Protein AF-A0A143XDK9-F1 (afdb_monomer)

Sequence (119 aa):
MEIVSIVLNFVLASGLVGTLLFFRSKKRKEMAEADLAELENTEKVVAIQSEQITRLDGRVEKLEEKVDKLEIIIEHKDVELERNRLVIRQAYKCTTPPEQCPVLVKRAELDRSRKQNKQ

Radius of gyration: 44.23 Å; Cα contacts (8 Å, |Δi|>4): 15; chains: 1; bounding box: 83×31×118 Å

pLDDT: mean 91.07, std 7.64, range [52.19, 97.94]

Secondary structure (DSSP, 8-state):
-HHHHHHHHHHHHHHHHHHHHHHHHHHHHHHHHHHHHHHHHHHHHHHHHHHHHHHHHHHHHHHHHHHHHHHHHHHHHHHHHHHHHHHHHHHTT--S-GGG-HHHHHHHHHHHHHHHTT-

Solvent-accessible surface area (backbone atoms only — not comparable to full-atom values): 6540 Å² total; per-residue (Å²): 117,66,68,61,53,54,53,51,51,49,54,53,50,52,52,52,53,52,50,54,53,50,52,52,53,50,52,53,49,53,48,52,52,49,52,49,53,50,48,54,51,50,51,52,52,50,51,54,50,50,53,51,48,57,55,47,52,61,49,48,54,58,46,51,58,52,48,55,54,47,51,57,51,48,57,53,49,52,54,53,49,54,54,50,52,52,51,52,63,54,46,74,67,44,90,53,61,73,91,69,21,66,62,53,50,50,49,53,52,51,52,53,52,54,57,61,76,72,110

Foldseek 3Di:
DVVVVVVVVVVVVVVVVVVVVVVVVVVVVVVVVVVVVVVVVVVVVVVVVVVVVVVVVVVVVVVVVVVVVVVVVVVVVVVVVVVVVVLVVQQVVDPDPLVPRPSNVVVVVVVVVVVVVVD

Structure (mmCIF, N/CA/C/O backbone):
data_AF-A0A143XDK9-F1
#
_entry.id   AF-A0A143XDK9-F1
#
loop_
_atom_site.group_PDB
_atom_site.id
_atom_site.type_symbol
_atom_site.label_atom_id
_atom_site.label_alt_id
_atom_site.label_comp_id
_atom_site.label_asym_id
_atom_site.label_entity_id
_atom_site.label_seq_id
_atom_site.pdbx_PDB_ins_code
_atom_site.Cartn_x
_atom_site.Cartn_y
_atom_site.Cartn_z
_atom_site.occupancy
_atom_site.B_iso_or_equiv
_atom_site.auth_seq_id
_atom_site.auth_comp_id
_atom_site.auth_asym_id
_atom_site.auth_atom_id
_atom_site.pdbx_PDB_model_num
ATOM 1 N N . MET A 1 1 ? 52.706 14.766 -75.108 1.00 62.09 1 MET A N 1
ATOM 2 C CA . MET A 1 1 ? 52.339 15.355 -73.798 1.00 62.09 1 MET A CA 1
ATOM 3 C C . MET A 1 1 ? 50.924 14.983 -73.338 1.00 62.09 1 MET A C 1
ATOM 5 O O . MET A 1 1 ? 50.715 14.904 -72.138 1.00 62.09 1 MET A O 1
ATOM 9 N N . GLU A 1 2 ? 49.973 14.686 -74.231 1.00 70.56 2 GLU A N 1
ATOM 10 C CA . GLU A 1 2 ? 48.576 14.376 -73.856 1.00 70.56 2 GLU A CA 1
ATOM 11 C C . GLU A 1 2 ? 48.391 13.072 -73.057 1.00 70.56 2 GLU A C 1
ATOM 13 O O . GLU A 1 2 ? 47.660 13.062 -72.072 1.00 70.56 2 GLU A O 1
ATOM 18 N N . ILE A 1 3 ? 49.107 11.994 -73.403 1.00 78.88 3 ILE A N 1
ATOM 19 C CA . ILE A 1 3 ? 48.988 10.686 -72.721 1.00 78.88 3 ILE A CA 1
A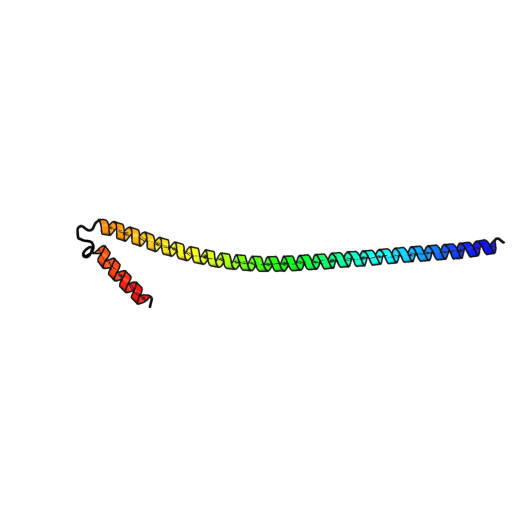TOM 20 C C . ILE A 1 3 ? 49.361 10.782 -71.233 1.00 78.88 3 ILE A C 1
ATOM 22 O O . ILE A 1 3 ? 48.693 10.202 -70.381 1.00 78.88 3 ILE A O 1
ATOM 26 N N . VAL A 1 4 ? 50.394 11.563 -70.905 1.00 77.94 4 VAL A N 1
ATOM 27 C CA . VAL A 1 4 ? 50.844 11.768 -69.518 1.00 77.94 4 VAL A CA 1
ATOM 28 C C . VAL A 1 4 ? 49.778 12.506 -68.702 1.00 77.94 4 VAL A C 1
ATOM 30 O O . VAL A 1 4 ? 49.519 12.140 -67.559 1.00 77.94 4 VAL A O 1
ATOM 33 N N . SER A 1 5 ? 49.108 13.494 -69.304 1.00 79.44 5 SER A N 1
ATOM 34 C CA . SER A 1 5 ? 48.018 14.245 -68.667 1.00 79.44 5 SER A CA 1
ATOM 35 C C . SER A 1 5 ? 46.792 13.364 -68.393 1.00 79.44 5 SER A C 1
ATOM 37 O O . SER A 1 5 ? 46.206 13.421 -67.312 1.00 79.44 5 SER A O 1
ATOM 39 N N . ILE A 1 6 ? 46.439 12.482 -69.335 1.00 81.88 6 ILE A N 1
ATOM 40 C CA . ILE A 1 6 ? 45.313 11.547 -69.185 1.00 81.88 6 ILE A CA 1
ATOM 41 C C . ILE A 1 6 ? 45.572 10.555 -68.044 1.00 81.88 6 ILE A C 1
ATOM 43 O O . ILE A 1 6 ? 44.707 10.366 -67.189 1.00 81.88 6 ILE A O 1
ATOM 47 N N . VAL A 1 7 ? 46.767 9.959 -67.991 1.00 79.75 7 VAL A N 1
ATOM 48 C CA . VAL A 1 7 ? 47.133 9.005 -66.930 1.00 79.75 7 VAL A CA 1
ATOM 49 C C . VAL A 1 7 ? 47.155 9.688 -65.562 1.00 79.75 7 VAL A C 1
ATOM 51 O O . VAL A 1 7 ? 46.632 9.136 -64.595 1.00 79.75 7 VAL A O 1
ATOM 54 N N . LEU A 1 8 ? 47.689 10.909 -65.473 1.00 80.75 8 LEU A N 1
ATOM 55 C CA . LEU A 1 8 ? 47.743 11.656 -64.217 1.00 80.75 8 LEU A CA 1
ATOM 56 C C . LEU A 1 8 ? 46.339 11.995 -63.689 1.00 80.75 8 LEU A C 1
ATOM 58 O O . LEU A 1 8 ? 46.047 11.760 -62.518 1.00 80.75 8 LEU A O 1
ATOM 62 N N . ASN A 1 9 ? 45.444 12.475 -64.557 1.00 80.12 9 ASN A N 1
ATOM 63 C CA . ASN A 1 9 ? 44.058 12.770 -64.188 1.00 80.12 9 ASN A CA 1
ATOM 64 C C . ASN A 1 9 ? 43.285 11.511 -63.781 1.00 80.12 9 ASN A C 1
ATOM 66 O O . ASN A 1 9 ? 42.489 11.564 -62.847 1.00 80.12 9 ASN A O 1
ATOM 70 N N . PHE A 1 10 ? 43.541 10.371 -64.429 1.00 80.94 10 PHE A N 1
ATOM 71 C CA . PHE A 1 10 ? 42.923 9.098 -64.060 1.00 80.94 10 PHE A CA 1
ATOM 72 C C . PHE A 1 10 ? 43.375 8.622 -62.671 1.00 80.94 10 PHE A C 1
ATOM 74 O O . PHE A 1 10 ? 42.545 8.230 -61.851 1.00 80.94 10 PHE A O 1
ATOM 81 N N . VAL A 1 11 ? 44.672 8.723 -62.361 1.00 79.75 11 VAL A N 1
ATOM 82 C CA . VAL A 1 11 ? 45.208 8.381 -61.033 1.00 79.75 11 VAL A CA 1
ATOM 83 C C . VAL A 1 11 ? 44.627 9.305 -59.958 1.00 79.75 11 VAL A C 1
ATOM 85 O O . VAL A 1 11 ? 44.129 8.819 -58.943 1.00 79.75 11 VAL A O 1
ATOM 88 N N . LEU A 1 12 ? 44.589 10.617 -60.205 1.00 80.31 12 LEU A N 1
ATOM 89 C CA . LEU A 1 12 ? 44.006 11.590 -59.275 1.00 80.31 12 LEU A CA 1
ATOM 90 C C . LEU A 1 12 ? 42.499 11.363 -59.062 1.00 80.31 12 LEU A C 1
ATOM 92 O O . LEU A 1 12 ? 42.032 11.354 -57.922 1.00 80.31 12 LEU A O 1
ATOM 96 N N . ALA A 1 13 ? 41.742 11.113 -60.134 1.00 79.25 13 ALA A N 1
ATOM 97 C CA . ALA A 1 13 ? 40.311 10.826 -60.055 1.00 79.25 13 ALA A CA 1
ATOM 98 C C . ALA A 1 13 ? 40.029 9.511 -59.312 1.00 79.25 13 ALA A C 1
ATOM 100 O O . ALA A 1 13 ? 39.138 9.464 -58.464 1.00 79.25 13 ALA A O 1
ATOM 101 N N . SER A 1 14 ? 40.812 8.458 -59.568 1.00 77.00 14 SER A N 1
ATOM 102 C CA . SER A 1 14 ? 40.667 7.171 -58.875 1.00 77.00 14 SER A CA 1
ATOM 103 C C . SER A 1 14 ? 40.950 7.285 -57.367 1.00 77.00 14 SER A C 1
ATOM 105 O O . SER A 1 14 ? 40.194 6.741 -56.558 1.00 77.00 14 SER A O 1
ATOM 107 N N . GLY A 1 15 ? 41.955 8.077 -56.969 1.00 78.88 15 GLY A N 1
ATOM 108 C CA . GLY A 1 15 ? 42.242 8.389 -55.565 1.00 78.88 15 GLY A CA 1
ATOM 109 C C . GLY A 1 15 ? 41.118 9.175 -54.875 1.00 78.88 15 GLY A C 1
ATOM 110 O O . GLY A 1 15 ? 40.754 8.880 -53.732 1.00 78.88 15 GLY A O 1
ATOM 111 N N . LEU A 1 16 ? 40.502 10.132 -55.575 1.00 81.75 16 LEU A N 1
ATOM 112 C CA . LEU A 1 16 ? 39.358 10.891 -55.058 1.00 81.75 16 LEU A CA 1
ATOM 113 C C . LEU A 1 16 ? 38.111 10.016 -54.875 1.00 81.75 16 LEU A C 1
ATOM 115 O O . LEU A 1 16 ? 37.445 10.110 -53.847 1.00 81.75 16 LEU A O 1
ATOM 119 N N . VAL A 1 17 ? 37.811 9.115 -55.814 1.00 82.25 17 VAL A N 1
ATOM 120 C CA . VAL A 1 17 ? 36.683 8.176 -55.673 1.00 82.25 17 VAL A CA 1
ATOM 121 C C . VAL A 1 17 ? 36.904 7.228 -54.489 1.00 82.25 17 VAL A C 1
ATOM 123 O O . VAL A 1 17 ? 35.985 7.013 -53.695 1.00 82.25 17 VAL A O 1
ATOM 126 N N . GLY A 1 18 ? 38.127 6.715 -54.319 1.00 79.88 18 GLY A N 1
ATOM 127 C CA . GLY A 1 18 ? 38.488 5.848 -53.194 1.00 79.88 18 GLY A CA 1
ATOM 128 C C . GLY A 1 18 ? 38.320 6.529 -51.833 1.00 79.88 18 GLY A C 1
ATOM 129 O O . GLY A 1 18 ? 37.708 5.960 -50.926 1.00 79.88 18 GLY A O 1
ATOM 130 N N . THR A 1 19 ? 38.787 7.773 -51.693 1.00 80.50 19 THR A N 1
ATOM 131 C CA . THR A 1 19 ? 38.623 8.535 -50.442 1.00 80.50 19 THR A CA 1
ATOM 132 C C . THR A 1 19 ? 37.152 8.836 -50.148 1.00 80.50 19 THR A C 1
ATOM 134 O O . THR A 1 19 ? 36.706 8.648 -49.018 1.00 80.50 19 THR A O 1
ATOM 137 N N . LEU A 1 20 ? 36.354 9.206 -51.153 1.00 82.25 20 LEU A N 1
ATOM 138 C CA . LEU A 1 20 ? 34.927 9.506 -50.985 1.00 82.25 20 LEU A CA 1
ATOM 139 C C . LEU A 1 20 ? 34.122 8.274 -50.530 1.00 82.25 20 LEU A C 1
ATOM 141 O O . LEU A 1 20 ? 33.253 8.383 -49.660 1.00 82.25 20 LEU A O 1
ATOM 145 N N . LEU A 1 21 ? 34.441 7.088 -51.062 1.00 83.69 21 LEU A N 1
ATOM 146 C CA . LEU A 1 21 ? 33.862 5.817 -50.610 1.00 83.69 21 LEU A CA 1
ATOM 147 C C . LEU A 1 21 ? 34.276 5.478 -49.172 1.00 83.69 21 LEU A C 1
ATOM 149 O O . LEU A 1 21 ? 33.419 5.121 -48.359 1.00 83.69 21 LEU A O 1
ATOM 153 N N . PHE A 1 22 ? 35.555 5.652 -48.833 1.00 85.94 22 PHE A N 1
ATOM 154 C CA . PHE A 1 22 ? 36.066 5.416 -47.483 1.00 85.94 22 PHE A CA 1
ATOM 155 C C . PHE A 1 22 ? 35.395 6.327 -46.442 1.00 85.94 22 PHE A C 1
ATOM 157 O O . PHE A 1 22 ? 34.908 5.838 -45.423 1.00 85.94 22 PHE A O 1
ATOM 164 N N . PHE A 1 23 ? 35.276 7.631 -46.717 1.00 87.38 23 PHE A N 1
ATOM 165 C CA . PHE A 1 23 ? 34.601 8.578 -45.821 1.00 87.38 23 PHE A CA 1
ATOM 166 C C . PHE A 1 23 ? 33.114 8.259 -45.641 1.00 87.38 23 PHE A C 1
ATOM 168 O O . PHE A 1 23 ? 32.600 8.350 -44.527 1.00 87.38 23 PHE A O 1
ATOM 175 N N . ARG A 1 24 ? 32.415 7.835 -46.702 1.00 88.12 24 ARG A N 1
ATOM 176 C CA . ARG A 1 24 ? 31.017 7.387 -46.591 1.00 88.12 24 ARG A CA 1
ATOM 177 C C . ARG A 1 24 ? 30.885 6.141 -45.720 1.00 88.12 24 ARG A C 1
ATOM 179 O O . ARG A 1 24 ? 29.982 6.088 -44.889 1.00 88.12 24 ARG A O 1
ATOM 186 N N . SER A 1 25 ? 31.775 5.164 -45.892 1.00 86.94 25 SER A N 1
ATOM 187 C CA . SER A 1 25 ? 31.796 3.958 -45.060 1.00 86.94 25 SER A CA 1
ATOM 188 C C . SER A 1 25 ? 32.084 4.293 -43.597 1.00 86.94 25 SER A C 1
ATOM 190 O O . SER A 1 25 ? 31.390 3.796 -42.712 1.00 86.94 25 SER A O 1
ATOM 192 N N . LYS A 1 26 ? 33.060 5.173 -43.338 1.00 91.12 26 LYS A N 1
ATOM 193 C CA . LYS A 1 26 ? 33.403 5.631 -41.988 1.00 91.12 26 LYS A CA 1
ATOM 194 C C . LYS A 1 26 ? 32.229 6.355 -41.325 1.00 91.12 26 LYS A C 1
ATOM 196 O O . LYS A 1 26 ? 31.858 5.991 -40.220 1.00 91.12 26 LYS A O 1
ATOM 201 N N . LYS A 1 27 ? 31.571 7.275 -42.039 1.00 91.50 27 LYS A N 1
ATOM 202 C CA . LYS A 1 27 ? 30.389 7.992 -41.536 1.00 91.50 27 LYS A CA 1
ATOM 203 C C . LYS A 1 27 ? 29.234 7.049 -41.184 1.00 91.50 27 LYS A C 1
ATOM 205 O O . LYS A 1 27 ? 28.593 7.239 -40.161 1.00 91.50 27 LYS A O 1
ATOM 210 N N . ARG A 1 28 ? 28.967 6.028 -42.010 1.00 90.69 28 ARG A N 1
ATOM 211 C CA . ARG A 1 28 ? 27.937 5.017 -41.704 1.00 90.69 28 ARG A CA 1
ATOM 212 C C . ARG A 1 28 ? 28.283 4.203 -40.462 1.00 90.69 28 ARG A C 1
ATOM 214 O O . ARG A 1 28 ? 27.395 3.926 -39.671 1.00 90.69 28 ARG A O 1
ATOM 221 N N . LYS A 1 29 ? 29.555 3.828 -40.304 1.00 92.19 29 LYS A N 1
ATOM 222 C CA . LYS A 1 29 ? 30.026 3.098 -39.127 1.00 92.19 29 LYS A CA 1
ATOM 223 C C . LYS A 1 29 ? 29.898 3.945 -37.858 1.00 92.19 29 LYS A C 1
ATOM 225 O O . LYS A 1 29 ? 29.337 3.462 -36.890 1.00 92.19 29 LYS A O 1
ATOM 230 N N . GLU A 1 30 ? 30.339 5.200 -37.894 1.00 91.62 30 GLU A N 1
ATOM 231 C CA . GLU A 1 30 ? 30.212 6.132 -36.763 1.00 91.62 30 GLU A CA 1
ATOM 232 C C . GLU A 1 30 ? 28.743 6.396 -36.396 1.00 91.62 30 GLU A C 1
ATOM 234 O O . GLU A 1 30 ? 28.410 6.429 -35.218 1.00 91.62 30 GLU A O 1
ATOM 239 N N . MET A 1 31 ? 27.852 6.527 -37.388 1.00 91.69 31 MET A N 1
ATOM 240 C CA . MET A 1 31 ? 26.407 6.638 -37.145 1.00 91.69 31 MET A CA 1
ATOM 241 C C . MET A 1 31 ? 25.840 5.374 -36.494 1.00 91.69 31 MET A C 1
ATOM 243 O O . MET A 1 31 ? 25.150 5.479 -35.493 1.00 91.69 31 MET A O 1
ATOM 247 N N . ALA A 1 32 ? 26.180 4.188 -37.006 1.00 92.31 32 ALA A N 1
ATOM 248 C CA . ALA A 1 32 ? 25.721 2.934 -36.414 1.00 92.31 32 ALA A CA 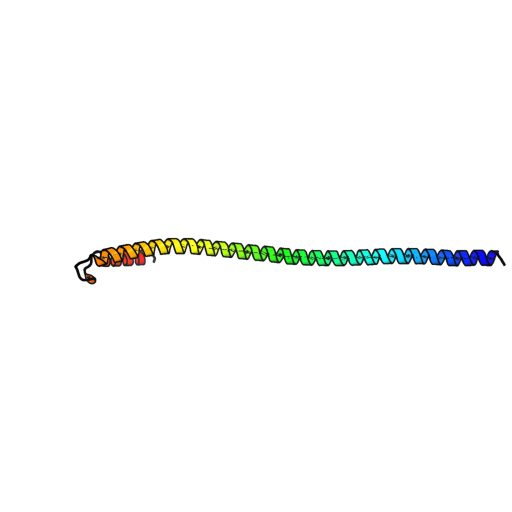1
ATOM 249 C C . ALA A 1 32 ? 26.252 2.737 -34.983 1.00 92.31 32 ALA A C 1
ATOM 251 O O . ALA A 1 32 ? 25.525 2.254 -34.125 1.00 92.31 32 ALA A O 1
ATOM 252 N N . GLU A 1 33 ? 27.502 3.118 -34.707 1.00 92.62 33 GLU A N 1
ATOM 253 C CA . GLU A 1 33 ? 28.070 3.084 -33.353 1.00 92.62 33 GLU A CA 1
ATOM 254 C C . GLU A 1 33 ? 27.372 4.080 -32.413 1.00 92.62 33 GLU A C 1
ATOM 256 O O . GLU A 1 33 ? 27.122 3.746 -31.257 1.00 92.62 33 GLU A O 1
ATOM 261 N N . ALA A 1 34 ? 27.009 5.269 -32.904 1.00 92.50 34 ALA A N 1
ATOM 262 C CA . ALA A 1 34 ? 26.235 6.243 -32.137 1.00 92.50 34 ALA A CA 1
ATOM 263 C C . ALA A 1 34 ? 24.810 5.744 -31.842 1.00 92.50 34 ALA A C 1
ATOM 265 O O . ALA A 1 34 ? 24.387 5.798 -30.689 1.00 92.50 34 ALA A O 1
ATOM 266 N N . ASP A 1 35 ? 24.116 5.195 -32.843 1.00 93.62 35 ASP A N 1
ATOM 267 C CA . ASP A 1 35 ? 22.776 4.616 -32.689 1.00 93.62 35 ASP A CA 1
ATOM 268 C C . ASP A 1 35 ? 22.798 3.438 -31.700 1.00 93.62 35 ASP A C 1
ATOM 270 O O . ASP A 1 35 ? 21.915 3.310 -30.855 1.00 93.62 35 ASP A O 1
ATOM 274 N N . LEU A 1 36 ? 23.833 2.590 -31.753 1.00 93.81 36 LEU A N 1
ATOM 275 C CA . LEU A 1 36 ? 24.021 1.497 -30.794 1.00 93.81 36 LEU A CA 1
ATOM 276 C C . LEU A 1 36 ? 24.233 2.015 -29.367 1.00 93.81 36 LEU A C 1
ATOM 278 O O . LEU A 1 36 ? 23.642 1.478 -28.433 1.00 93.81 36 LEU A O 1
ATOM 282 N N . ALA A 1 37 ? 25.045 3.059 -29.192 1.00 92.81 37 ALA A N 1
ATOM 283 C CA . ALA A 1 37 ? 25.263 3.668 -27.883 1.00 92.81 37 ALA A CA 1
ATOM 284 C C . ALA A 1 37 ? 23.988 4.334 -27.340 1.00 92.81 37 ALA A C 1
ATOM 286 O O . ALA A 1 37 ? 23.712 4.265 -26.141 1.00 92.81 37 ALA A O 1
ATOM 287 N N . GLU A 1 38 ? 23.190 4.966 -28.205 1.00 92.81 38 GLU A N 1
ATOM 288 C CA . GLU A 1 38 ? 21.883 5.505 -27.832 1.00 92.81 38 GLU A CA 1
ATOM 289 C C . GLU A 1 38 ? 20.938 4.382 -27.394 1.00 92.81 38 GLU A C 1
ATOM 291 O O . GLU A 1 38 ? 20.371 4.460 -26.303 1.00 92.81 38 GLU A O 1
ATOM 296 N N . LEU A 1 39 ? 20.844 3.301 -28.171 1.00 93.81 39 LEU A N 1
ATOM 297 C CA . LEU A 1 39 ? 20.025 2.139 -27.829 1.00 93.81 39 LEU A CA 1
ATOM 298 C C . LEU A 1 39 ? 20.432 1.522 -26.485 1.00 93.81 39 LEU A C 1
ATOM 300 O O . LEU A 1 39 ? 19.567 1.330 -25.632 1.00 93.81 39 LEU A O 1
ATOM 304 N N . GLU A 1 40 ? 21.72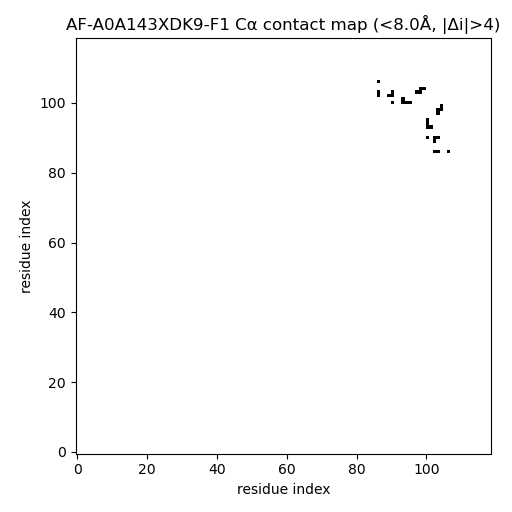5 1.297 -26.238 1.00 94.69 40 GLU A N 1
ATOM 305 C CA . GLU A 1 40 ? 22.217 0.759 -24.960 1.00 94.69 40 GLU A CA 1
ATOM 306 C C . GLU A 1 40 ? 21.849 1.672 -23.777 1.00 94.69 40 GLU A C 1
ATOM 308 O O . GLU A 1 40 ? 21.459 1.207 -22.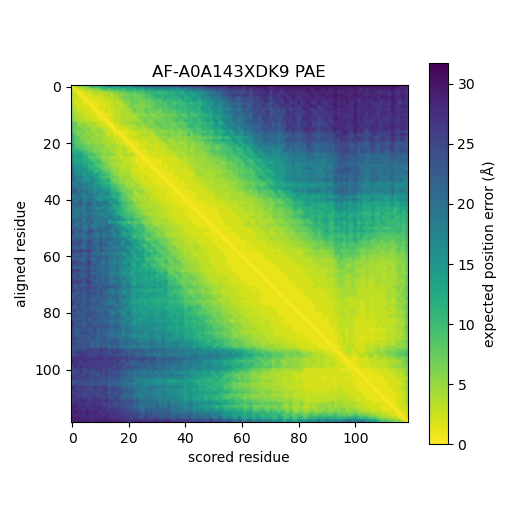701 1.00 94.69 40 GLU A O 1
ATOM 313 N N . ASN A 1 41 ? 21.930 2.991 -23.964 1.00 94.88 41 ASN A N 1
ATOM 314 C CA . ASN A 1 41 ? 21.506 3.946 -22.944 1.00 94.88 41 ASN A CA 1
ATOM 315 C C . ASN A 1 41 ? 19.993 3.888 -22.710 1.00 94.88 41 ASN A C 1
ATOM 317 O O . ASN A 1 41 ? 19.560 3.901 -21.556 1.00 94.88 41 ASN A O 1
ATOM 321 N N . THR A 1 42 ? 19.187 3.790 -23.770 1.00 94.81 42 THR A N 1
ATOM 322 C CA . THR A 1 42 ? 17.730 3.651 -23.626 1.00 94.81 42 THR A CA 1
ATOM 323 C C . THR A 1 42 ? 17.353 2.350 -22.922 1.00 94.81 42 THR A C 1
ATOM 325 O O . THR A 1 42 ? 16.503 2.375 -22.035 1.00 94.81 42 THR A O 1
ATOM 328 N N . GLU A 1 43 ? 18.032 1.239 -23.217 1.00 94.75 43 GLU A N 1
ATOM 329 C CA . GLU A 1 43 ? 17.813 -0.049 -22.555 1.00 94.75 43 GLU A CA 1
ATOM 330 C C . GLU A 1 43 ? 18.124 0.038 -21.056 1.00 94.75 43 GLU A C 1
ATOM 332 O O . GLU A 1 43 ? 17.323 -0.401 -20.229 1.00 94.75 43 GLU A O 1
ATOM 337 N N . LYS A 1 44 ? 19.229 0.697 -20.681 1.00 95.69 44 LYS A N 1
ATOM 338 C CA . LYS A 1 44 ? 19.557 0.962 -19.270 1.00 95.69 44 LYS A CA 1
ATOM 339 C C . LYS A 1 44 ? 18.485 1.799 -18.576 1.00 95.69 44 LYS A C 1
ATOM 341 O O . LYS A 1 44 ? 18.111 1.488 -17.446 1.00 95.69 44 LYS A O 1
ATOM 346 N N . VAL A 1 45 ? 17.977 2.845 -19.230 1.00 95.50 45 VAL A N 1
ATOM 347 C CA . VAL A 1 45 ? 16.900 3.679 -18.671 1.00 95.50 45 VAL A CA 1
ATOM 348 C C . VAL A 1 45 ? 15.626 2.858 -18.470 1.00 95.50 45 VAL A C 1
ATOM 350 O O . VAL A 1 45 ? 15.021 2.940 -17.402 1.00 95.50 45 VAL A O 1
ATOM 353 N N . VAL A 1 46 ? 15.251 2.027 -19.444 1.00 96.00 46 VAL A N 1
ATOM 354 C CA . VAL A 1 46 ? 14.084 1.137 -19.345 1.00 96.00 46 VAL A CA 1
ATOM 355 C C . VAL A 1 46 ? 14.260 0.120 -18.217 1.00 96.00 46 VAL A C 1
ATOM 357 O O . VAL A 1 46 ? 13.329 -0.087 -17.441 1.00 96.00 46 VAL A O 1
ATOM 360 N N . ALA A 1 47 ? 15.448 -0.467 -18.060 1.00 95.62 47 ALA A N 1
ATOM 361 C CA . ALA A 1 47 ? 15.738 -1.395 -16.969 1.00 95.62 47 ALA A CA 1
ATOM 362 C C . ALA A 1 47 ? 15.583 -0.726 -15.592 1.00 95.62 47 ALA A C 1
ATOM 364 O O . ALA A 1 47 ? 14.905 -1.267 -14.716 1.00 95.62 47 ALA A O 1
ATOM 365 N N . ILE A 1 48 ? 16.134 0.483 -15.423 1.00 95.25 48 ILE A N 1
ATOM 366 C CA . ILE A 1 48 ? 15.990 1.268 -14.187 1.00 95.25 48 ILE A CA 1
ATOM 367 C C . ILE A 1 48 ? 14.514 1.581 -13.911 1.00 95.25 48 ILE A C 1
ATOM 369 O O . ILE A 1 48 ? 14.050 1.431 -12.780 1.00 95.25 48 ILE A O 1
ATOM 373 N N . GLN A 1 49 ? 13.759 2.000 -14.930 1.00 95.25 49 GLN A N 1
ATOM 374 C CA . GLN A 1 49 ? 12.331 2.288 -14.783 1.00 95.25 49 GLN A CA 1
ATOM 375 C C . GLN A 1 49 ? 11.532 1.036 -14.412 1.00 95.25 49 GLN A C 1
ATOM 377 O O . GLN A 1 49 ? 10.683 1.098 -13.525 1.00 95.25 49 GLN A O 1
ATOM 382 N N . SER A 1 50 ? 11.832 -0.108 -15.028 1.00 95.50 50 SER A N 1
ATOM 383 C CA . SER A 1 50 ? 11.185 -1.380 -14.706 1.00 95.50 50 SER A CA 1
ATOM 384 C C . SER A 1 50 ? 11.439 -1.787 -13.254 1.00 95.50 50 SER A C 1
ATOM 386 O O . SER A 1 50 ? 10.505 -2.171 -12.551 1.00 95.50 50 SER A O 1
ATOM 388 N N . GLU A 1 51 ? 12.676 -1.667 -12.765 1.00 95.25 51 GLU A N 1
ATOM 389 C CA . GLU A 1 51 ? 12.998 -1.953 -11.363 1.00 95.25 51 GLU A CA 1
ATOM 390 C C . GLU A 1 51 ? 12.236 -1.012 -10.416 1.00 95.25 51 GLU A C 1
ATOM 392 O O . GLU A 1 51 ? 11.637 -1.448 -9.430 1.00 95.25 51 GLU A O 1
ATOM 397 N N . GLN A 1 52 ? 12.182 0.282 -10.736 1.00 94.31 52 GLN A N 1
ATOM 398 C CA . GLN A 1 52 ? 11.430 1.254 -9.942 1.00 94.31 52 GLN A CA 1
ATOM 399 C C . GLN A 1 52 ? 9.932 0.939 -9.879 1.00 94.31 52 GLN A C 1
ATOM 401 O O . GLN A 1 52 ? 9.353 1.054 -8.797 1.00 94.31 52 GLN A O 1
ATOM 406 N N . ILE A 1 53 ? 9.326 0.514 -10.992 1.00 94.94 53 ILE A N 1
ATOM 407 C CA . ILE A 1 53 ? 7.920 0.086 -11.049 1.00 94.94 53 ILE A CA 1
ATOM 408 C C . ILE A 1 53 ? 7.703 -1.123 -10.137 1.00 94.94 53 ILE A C 1
ATOM 410 O O . ILE A 1 53 ? 6.886 -1.044 -9.226 1.00 94.94 53 ILE A O 1
ATOM 414 N N . THR A 1 54 ? 8.514 -2.180 -10.263 1.00 94.81 54 THR A N 1
ATOM 415 C CA . THR A 1 54 ? 8.366 -3.379 -9.410 1.00 94.81 54 THR A CA 1
ATOM 416 C C . THR A 1 54 ? 8.512 -3.074 -7.917 1.00 94.81 54 THR A C 1
ATOM 418 O O . THR A 1 54 ? 7.792 -3.616 -7.076 1.00 94.81 54 THR A O 1
AT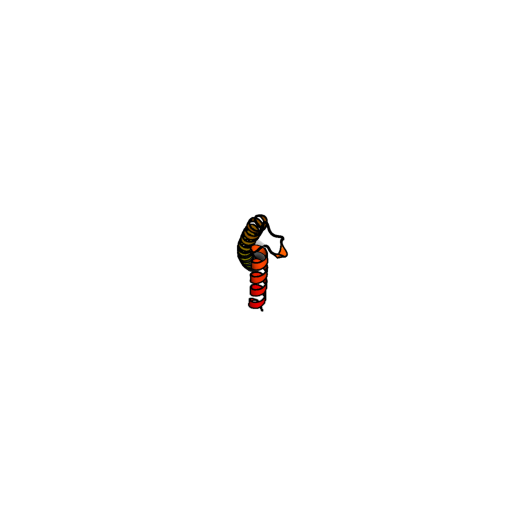OM 421 N N . ARG A 1 55 ? 9.416 -2.155 -7.555 1.00 94.69 55 ARG A N 1
ATOM 422 C CA . ARG A 1 55 ? 9.569 -1.701 -6.170 1.00 94.69 55 ARG A CA 1
ATOM 423 C C . ARG A 1 55 ? 8.364 -0.889 -5.700 1.00 94.69 55 ARG A C 1
ATOM 425 O O . ARG A 1 55 ? 8.031 -0.940 -4.513 1.00 94.69 55 ARG A O 1
ATOM 432 N N . LEU A 1 56 ? 7.770 -0.087 -6.580 1.00 96.75 56 LEU A N 1
ATOM 433 C CA . LEU A 1 56 ? 6.576 0.687 -6.270 1.00 96.75 56 LEU A CA 1
ATOM 434 C C . LEU A 1 56 ? 5.380 -0.240 -6.052 1.00 96.75 56 LEU A C 1
ATOM 436 O O . LEU A 1 56 ? 4.719 -0.094 -5.027 1.00 96.75 56 LEU A O 1
ATOM 440 N N . ASP A 1 57 ? 5.191 -1.237 -6.912 1.00 94.62 57 ASP A N 1
ATOM 441 C CA . ASP A 1 57 ? 4.127 -2.240 -6.791 1.00 94.62 57 ASP A CA 1
ATOM 442 C C . ASP A 1 57 ? 4.204 -2.966 -5.442 1.00 94.62 57 ASP A C 1
ATOM 444 O O . ASP A 1 57 ? 3.242 -2.970 -4.678 1.00 94.62 57 ASP A O 1
ATOM 448 N N . GLY A 1 58 ? 5.391 -3.443 -5.047 1.00 95.94 58 GLY A N 1
ATOM 449 C CA . GLY A 1 58 ? 5.566 -4.083 -3.736 1.00 95.94 58 GLY A CA 1
ATOM 450 C C . GLY A 1 58 ? 5.367 -3.139 -2.536 1.00 95.94 58 GLY A C 1
ATOM 451 O O . GLY A 1 58 ? 5.125 -3.587 -1.413 1.00 95.94 58 GLY A O 1
ATOM 452 N N . ARG A 1 59 ? 5.483 -1.815 -2.721 1.00 97.06 59 ARG A N 1
ATOM 453 C CA . ARG A 1 59 ? 5.123 -0.831 -1.681 1.00 97.06 59 ARG A CA 1
ATOM 454 C C . ARG A 1 59 ? 3.618 -0.595 -1.623 1.00 97.06 59 ARG A C 1
ATOM 456 O O . ARG A 1 59 ? 3.130 -0.342 -0.524 1.00 97.06 59 ARG A O 1
ATOM 463 N N . VAL A 1 60 ? 2.934 -0.640 -2.765 1.00 97.81 60 VAL A N 1
ATOM 464 C CA . VAL A 1 60 ? 1.473 -0.529 -2.862 1.00 97.81 60 VAL A CA 1
ATOM 465 C C . VAL A 1 60 ? 0.822 -1.746 -2.215 1.00 97.81 60 VAL A C 1
ATOM 467 O O . VAL A 1 60 ? 0.023 -1.560 -1.309 1.00 97.81 60 VAL A O 1
ATOM 470 N N . GLU A 1 61 ? 1.278 -2.958 -2.525 1.00 96.88 61 GLU A N 1
ATOM 471 C CA . GLU A 1 61 ? 0.767 -4.199 -1.918 1.00 96.88 61 GLU A CA 1
ATOM 472 C C . GLU A 1 61 ? 0.884 -4.180 -0.380 1.00 96.88 61 GLU A C 1
A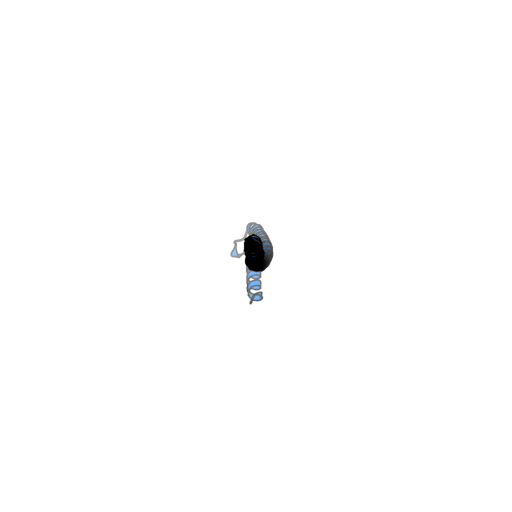TOM 474 O O . GLU A 1 61 ? -0.071 -4.432 0.353 1.00 96.88 61 GLU A O 1
ATOM 479 N N . LYS A 1 62 ? 2.043 -3.764 0.150 1.00 97.06 62 LYS A N 1
ATOM 480 C CA . LYS A 1 62 ? 2.234 -3.594 1.606 1.00 97.06 62 LYS A CA 1
ATOM 481 C C . LYS A 1 62 ? 1.363 -2.500 2.214 1.00 97.06 62 LYS A C 1
ATOM 483 O O . LYS A 1 62 ? 1.163 -2.484 3.431 1.00 97.06 62 LYS A O 1
ATOM 488 N N . LEU A 1 63 ? 0.971 -1.506 1.424 1.00 97.88 63 LEU A N 1
ATOM 489 C CA . LEU A 1 63 ? 0.087 -0.446 1.883 1.00 97.88 63 LEU A CA 1
ATOM 490 C C . LEU A 1 63 ? -1.355 -0.951 1.932 1.00 97.88 63 LEU A C 1
ATOM 492 O O . LEU A 1 63 ? -2.017 -0.699 2.933 1.00 97.88 63 LEU A O 1
ATOM 496 N N . GLU A 1 64 ? -1.788 -1.703 0.923 1.00 96.94 64 GLU A N 1
ATOM 497 C CA . GLU A 1 64 ? -3.096 -2.365 0.875 1.00 96.94 64 GLU A CA 1
ATOM 498 C C . GLU A 1 64 ? -3.280 -3.299 2.079 1.00 96.94 64 GLU A C 1
ATOM 500 O O . GLU A 1 64 ? -4.211 -3.104 2.853 1.00 96.94 64 GLU A O 1
ATOM 505 N N . GLU A 1 65 ? -2.312 -4.176 2.375 1.00 97.62 65 GLU A N 1
ATOM 506 C CA . GLU A 1 65 ? -2.373 -5.060 3.556 1.00 97.62 65 GLU A CA 1
ATOM 507 C C . GLU A 1 65 ? -2.531 -4.276 4.878 1.00 97.62 65 GLU A C 1
ATOM 509 O O . GLU A 1 65 ? -3.236 -4.680 5.810 1.00 97.62 65 GLU A O 1
ATOM 514 N N . LYS A 1 66 ? -1.863 -3.120 4.989 1.00 97.75 66 LYS A N 1
ATOM 515 C CA . LYS A 1 66 ? -1.984 -2.255 6.170 1.00 97.75 66 LYS A CA 1
ATOM 516 C C . LYS A 1 66 ? -3.348 -1.583 6.252 1.00 97.75 66 LYS A C 1
ATOM 518 O O . LYS A 1 66 ? -3.828 -1.396 7.370 1.00 97.75 66 LYS A O 1
ATOM 523 N N . VAL A 1 67 ? -3.929 -1.192 5.120 1.00 97.94 67 VAL A N 1
ATOM 524 C CA . VAL A 1 67 ? -5.271 -0.605 5.060 1.00 97.94 67 VAL A CA 1
ATOM 525 C C . VAL A 1 67 ? -6.301 -1.649 5.477 1.00 97.94 67 VAL A C 1
ATOM 527 O O . VAL A 1 67 ? -7.033 -1.385 6.426 1.00 97.94 67 VAL A O 1
ATOM 530 N N . ASP A 1 68 ? -6.250 -2.860 4.925 1.00 97.06 68 ASP A N 1
ATOM 531 C CA . ASP A 1 68 ? -7.151 -3.962 5.292 1.00 97.06 68 ASP A CA 1
ATOM 532 C C . ASP A 1 68 ? -7.096 -4.265 6.796 1.00 97.06 68 ASP A C 1
ATOM 534 O O . ASP A 1 68 ? -8.109 -4.411 7.486 1.00 97.06 68 ASP A O 1
ATOM 538 N N . LYS A 1 69 ? -5.883 -4.296 7.364 1.00 97.44 69 LYS A N 1
ATOM 539 C CA . LYS A 1 69 ? -5.705 -4.483 8.808 1.00 97.44 69 LYS A CA 1
ATOM 540 C C . LYS A 1 69 ? -6.324 -3.346 9.621 1.00 97.44 69 LYS A C 1
ATOM 542 O O . LYS A 1 69 ? -6.854 -3.594 10.707 1.00 97.44 69 LYS A O 1
ATOM 547 N N . LEU A 1 70 ? -6.212 -2.104 9.152 1.00 97.88 70 LEU A N 1
ATOM 548 C CA . LEU A 1 70 ? -6.813 -0.952 9.819 1.00 97.88 70 LEU A CA 1
ATOM 549 C C . LEU A 1 70 ? -8.338 -0.986 9.729 1.00 97.88 70 LEU A C 1
ATOM 551 O O . LEU A 1 70 ? -8.978 -0.692 10.735 1.00 97.88 70 LEU A O 1
ATOM 555 N N . GLU A 1 71 ? -8.910 -1.396 8.598 1.00 97.25 71 GLU A N 1
ATOM 556 C CA . GLU A 1 71 ? -10.358 -1.560 8.434 1.00 97.25 71 GLU A CA 1
ATOM 557 C C . GLU A 1 71 ? -10.923 -2.544 9.464 1.00 97.25 71 GLU A C 1
ATOM 559 O O . GLU A 1 71 ? -11.804 -2.179 10.243 1.00 97.25 71 GLU A O 1
ATOM 564 N N . ILE A 1 72 ? -10.319 -3.731 9.596 1.00 97.38 72 ILE A N 1
ATOM 565 C CA . ILE A 1 72 ? -10.721 -4.731 10.602 1.00 97.38 72 ILE A CA 1
ATOM 566 C C . ILE A 1 72 ? -10.636 -4.162 12.031 1.00 97.38 72 ILE A C 1
ATOM 568 O O . ILE A 1 72 ? -11.497 -4.420 12.880 1.00 97.38 72 ILE A O 1
ATOM 572 N N . ILE A 1 73 ? -9.585 -3.390 12.335 1.00 97.06 73 ILE A N 1
ATOM 573 C CA . ILE A 1 73 ? -9.418 -2.766 13.656 1.00 97.06 73 ILE A CA 1
ATOM 574 C C . ILE A 1 73 ? -10.510 -1.724 13.906 1.00 97.06 73 ILE A C 1
ATOM 576 O O . ILE A 1 73 ? -11.041 -1.673 15.018 1.00 97.06 73 ILE A O 1
ATOM 580 N N . ILE A 1 74 ? -10.830 -0.897 12.910 1.00 97.56 74 ILE A N 1
ATOM 581 C CA . ILE A 1 74 ? -11.854 0.146 13.011 1.00 97.56 74 ILE A CA 1
ATOM 582 C C . ILE A 1 74 ? -13.218 -0.492 13.252 1.00 97.56 74 ILE A C 1
ATOM 584 O O . ILE A 1 74 ? -13.867 -0.143 14.236 1.00 97.56 74 ILE A O 1
ATOM 588 N N . GLU A 1 75 ? -13.600 -1.498 12.467 1.00 97.00 75 GLU A N 1
ATOM 589 C CA . GLU A 1 75 ? -14.861 -2.221 12.664 1.00 97.00 75 GLU A CA 1
ATOM 590 C C . GLU A 1 75 ? -14.961 -2.815 14.074 1.00 97.00 75 GLU A C 1
ATOM 592 O O . GLU A 1 75 ? -15.973 -2.672 14.770 1.00 97.00 75 GLU A O 1
ATOM 597 N N . HIS A 1 76 ? -13.882 -3.445 14.552 1.00 96.25 76 HIS A N 1
ATOM 598 C CA . HIS A 1 76 ? -13.840 -3.973 15.911 1.00 96.25 76 HIS A CA 1
ATOM 599 C C . HIS A 1 76 ? -14.017 -2.868 16.960 1.00 96.25 76 HIS A C 1
ATOM 601 O O . HIS A 1 76 ? -14.754 -3.044 17.937 1.00 96.25 76 HIS A O 1
ATOM 607 N N . LYS A 1 77 ? -13.349 -1.726 16.771 1.00 97.31 77 LYS A N 1
ATOM 608 C CA . LYS A 1 77 ? -13.418 -0.580 17.682 1.00 97.31 77 LYS A CA 1
ATOM 609 C C . LYS A 1 77 ? -14.791 0.076 17.685 1.00 97.31 77 LYS A C 1
ATOM 611 O O . LYS A 1 77 ? -15.260 0.420 18.768 1.00 97.31 77 LYS A O 1
ATOM 616 N N . ASP A 1 78 ? -15.458 0.169 16.543 1.00 97.75 78 ASP A N 1
ATOM 617 C CA . ASP A 1 78 ? -16.820 0.691 16.442 1.00 97.75 78 ASP A CA 1
ATOM 618 C C . ASP A 1 78 ? -17.808 -0.189 17.214 1.00 97.75 78 ASP A C 1
ATOM 620 O O . ASP A 1 78 ? -18.610 0.309 18.011 1.00 97.75 78 A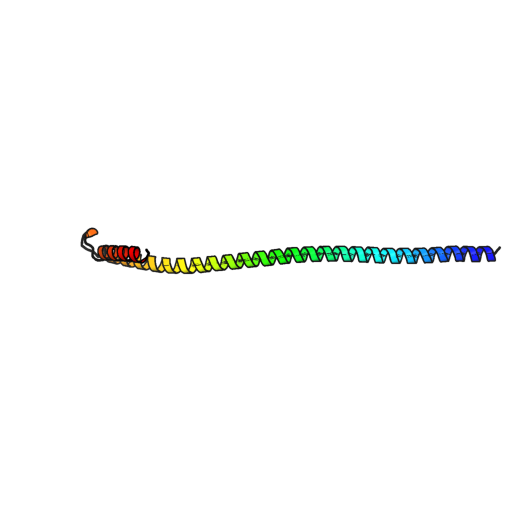SP A O 1
ATOM 624 N N . VAL A 1 79 ? -17.681 -1.516 17.099 1.00 96.25 79 VAL A N 1
ATOM 625 C CA . VAL A 1 79 ? -18.484 -2.461 17.891 1.00 96.25 79 VAL A CA 1
ATOM 626 C C . VAL A 1 79 ? -18.199 -2.329 19.393 1.00 96.25 79 VAL A C 1
ATOM 628 O O . VAL A 1 79 ? -19.126 -2.376 20.211 1.00 96.25 79 VAL A O 1
ATOM 631 N N . GLU A 1 80 ? -16.935 -2.179 19.802 1.00 94.50 80 GLU A N 1
ATOM 632 C CA . GLU A 1 80 ? -16.582 -1.931 21.208 1.00 94.50 80 GLU A CA 1
ATOM 633 C C . GLU A 1 80 ? -17.177 -0.613 21.723 1.00 94.50 80 GLU A C 1
ATOM 635 O O . GLU A 1 80 ? -17.687 -0.555 22.847 1.00 94.50 80 GLU A O 1
ATOM 640 N N . LEU A 1 81 ? -17.143 0.433 20.901 1.00 97.06 81 LEU A N 1
ATOM 641 C CA . LEU A 1 81 ? -17.620 1.765 21.241 1.00 97.06 81 LEU A CA 1
ATOM 642 C C . LEU A 1 81 ? -19.144 1.799 21.394 1.00 97.06 81 LEU A C 1
ATOM 644 O O . LEU A 1 81 ? -19.638 2.334 22.390 1.00 97.06 81 LEU A O 1
ATOM 648 N N . GLU A 1 82 ? -19.890 1.149 20.500 1.00 96.81 82 GLU A N 1
ATOM 649 C CA . GLU A 1 82 ? -21.345 1.004 20.632 1.00 96.81 82 GLU A CA 1
ATOM 650 C C . GLU A 1 82 ? -21.742 0.202 21.876 1.00 96.81 82 GLU A C 1
ATOM 652 O O . GLU A 1 82 ? -22.637 0.601 22.629 1.00 96.81 82 GLU A O 1
ATOM 657 N N . ARG A 1 83 ? -21.021 -0.884 22.183 1.00 93.44 83 ARG A N 1
ATOM 658 C CA . ARG A 1 83 ? -21.236 -1.636 23.431 1.00 93.44 83 ARG A CA 1
ATOM 659 C C . ARG A 1 83 ? -21.000 -0.764 24.664 1.00 93.44 83 ARG A C 1
ATOM 661 O O . ARG A 1 83 ? -21.804 -0.798 25.595 1.00 93.44 83 ARG A O 1
ATOM 668 N N . ASN A 1 84 ? -19.933 0.033 24.678 1.00 94.56 84 ASN A N 1
ATOM 669 C CA . ASN A 1 84 ? -19.642 0.941 25.788 1.00 94.56 84 ASN A CA 1
ATOM 670 C C . ASN A 1 84 ? -20.716 2.031 25.926 1.00 94.56 84 ASN A C 1
ATOM 672 O O . ASN A 1 84 ? -21.171 2.296 27.039 1.00 94.56 84 ASN A O 1
ATOM 676 N N . ARG A 1 85 ? -21.186 2.613 24.814 1.00 96.38 85 ARG A N 1
ATOM 677 C CA . ARG A 1 85 ? -22.302 3.576 24.807 1.00 96.38 85 ARG A CA 1
ATOM 678 C C . ARG A 1 85 ? -23.567 2.978 25.417 1.00 96.38 85 ARG A C 1
ATOM 680 O O . ARG A 1 85 ? -24.216 3.634 26.232 1.00 96.38 85 ARG A O 1
ATOM 687 N N . LEU A 1 86 ? -23.903 1.734 25.070 1.00 95.38 86 LEU A N 1
ATOM 688 C CA . LEU A 1 86 ? -25.044 1.026 25.652 1.00 95.38 86 LEU A CA 1
ATOM 689 C C . LEU A 1 86 ? -24.888 0.866 27.170 1.00 95.38 86 LEU A C 1
ATOM 691 O O . LEU A 1 86 ? -25.809 1.206 27.910 1.00 95.38 86 LEU A O 1
ATOM 695 N N . VAL A 1 87 ? -23.728 0.390 27.632 1.00 95.00 87 VAL A N 1
ATOM 696 C CA . VAL A 1 87 ? -23.431 0.213 29.065 1.00 95.00 87 VAL A CA 1
ATOM 697 C C . VAL A 1 87 ? -23.604 1.528 29.818 1.00 95.00 87 VAL A C 1
ATOM 699 O O . VAL A 1 87 ? -24.302 1.555 30.828 1.00 95.00 87 VAL A O 1
ATOM 702 N N . ILE A 1 88 ? -23.044 2.624 29.299 1.00 94.00 88 ILE A N 1
ATOM 703 C CA . ILE A 1 88 ? -23.158 3.957 29.902 1.00 94.00 88 ILE A CA 1
ATOM 704 C C . ILE A 1 88 ? -24.628 4.383 29.996 1.00 94.00 88 ILE A C 1
ATOM 706 O O . ILE A 1 88 ? -25.094 4.754 31.072 1.00 94.00 88 ILE A O 1
ATOM 710 N N . ARG A 1 89 ? -25.392 4.276 28.899 1.00 95.19 89 ARG A N 1
ATOM 711 C CA . ARG A 1 89 ? -26.821 4.639 28.887 1.00 95.19 89 ARG A CA 1
ATOM 712 C C . ARG A 1 89 ? -27.644 3.843 29.898 1.00 95.19 89 ARG A C 1
ATOM 714 O O . ARG A 1 89 ? -28.578 4.395 30.467 1.00 95.19 89 ARG A O 1
ATOM 721 N N . GLN A 1 90 ? -27.343 2.559 30.099 1.00 94.38 90 GLN A N 1
ATOM 722 C CA . GLN A 1 90 ? -28.054 1.751 31.094 1.00 94.38 90 GLN A CA 1
ATOM 723 C C . GLN A 1 90 ? -27.577 2.046 32.519 1.00 94.38 90 GLN A C 1
ATOM 725 O O . GLN A 1 90 ? -28.399 2.077 33.429 1.00 94.38 90 GLN A O 1
ATOM 730 N N . ALA A 1 91 ? -26.288 2.327 32.719 1.00 94.31 91 ALA A N 1
ATOM 731 C CA . ALA A 1 91 ? -25.750 2.703 34.023 1.00 94.31 91 ALA A CA 1
ATOM 732 C C . ALA A 1 91 ? -26.361 4.014 34.543 1.00 94.31 91 ALA A C 1
ATOM 734 O O . A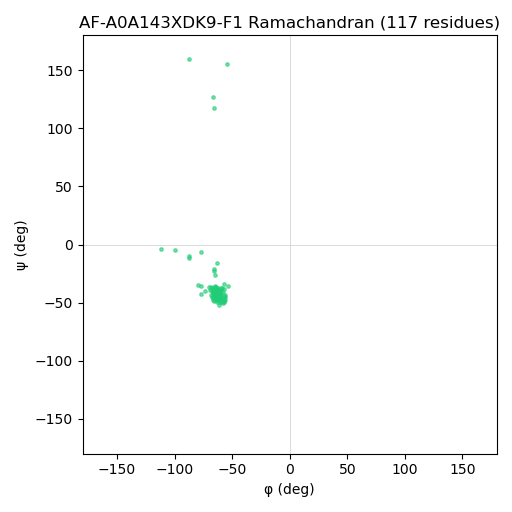LA A 1 91 ? -26.697 4.093 35.717 1.00 94.31 91 ALA A O 1
ATOM 735 N N . TYR A 1 92 ? -26.614 4.999 33.673 1.00 94.19 92 TYR A N 1
ATOM 736 C CA . TYR A 1 92 ? -27.315 6.233 34.060 1.00 94.19 92 TYR A CA 1
ATOM 737 C C . TYR A 1 92 ? -28.761 6.022 34.535 1.00 94.19 92 TYR A C 1
ATOM 739 O O . TYR A 1 92 ? -29.330 6.915 35.154 1.00 94.19 92 TYR A O 1
ATOM 747 N N . LYS A 1 93 ? -29.367 4.861 34.260 1.00 95.00 93 LYS A N 1
ATOM 748 C CA . LYS A 1 93 ? -30.700 4.507 34.772 1.00 95.00 93 LYS A CA 1
ATOM 749 C C . LYS A 1 93 ? -30.651 3.831 36.145 1.00 95.00 93 LYS A C 1
ATOM 751 O O . LYS A 1 93 ? -31.705 3.616 36.737 1.00 95.00 93 LYS A O 1
ATOM 756 N N . CYS A 1 94 ? -29.468 3.457 36.639 1.00 94.44 94 CYS A N 1
ATOM 757 C CA . CYS A 1 94 ? -29.317 2.892 37.976 1.00 94.44 94 CYS A CA 1
ATOM 758 C C . CYS A 1 94 ? -29.641 3.965 39.025 1.00 94.44 94 CYS A C 1
ATOM 760 O O . CYS A 1 94 ? -29.067 5.049 39.015 1.00 94.44 94 CYS A O 1
ATOM 762 N N . THR A 1 95 ? -30.542 3.646 39.952 1.00 94.31 95 THR A N 1
ATOM 763 C CA . THR A 1 95 ? -30.853 4.488 41.121 1.00 94.31 95 THR A CA 1
ATOM 764 C C . THR A 1 95 ? -29.932 4.204 42.309 1.00 94.31 95 THR A C 1
ATOM 766 O O . THR A 1 95 ? -29.921 4.949 43.285 1.00 94.31 95 THR A O 1
ATOM 769 N N . THR A 1 96 ? -29.166 3.117 42.237 1.00 92.38 96 THR A N 1
ATOM 770 C CA . THR A 1 96 ? -28.195 2.697 43.245 1.00 92.38 96 THR A CA 1
ATOM 771 C C . THR A 1 96 ? -26.830 3.348 43.007 1.00 92.38 96 THR A C 1
ATOM 773 O O . THR A 1 96 ? -26.517 3.702 41.866 1.00 92.38 96 THR A O 1
ATOM 776 N N . PRO A 1 97 ? -25.966 3.418 44.035 1.00 93.00 97 PRO A N 1
ATOM 777 C CA . PRO A 1 97 ? -24.573 3.821 43.864 1.00 93.00 97 PRO A CA 1
ATOM 778 C C . PRO A 1 97 ? -23.833 2.976 42.804 1.00 93.00 97 PRO A C 1
ATOM 780 O O . PRO A 1 97 ? -24.218 1.821 42.564 1.00 93.00 97 PRO A O 1
ATOM 783 N N . PRO A 1 98 ? -22.768 3.509 42.174 1.00 89.31 98 PRO A N 1
ATOM 784 C CA . PRO A 1 98 ? -22.023 2.825 41.114 1.00 89.31 98 PRO A CA 1
ATOM 785 C C . PRO A 1 98 ? -21.519 1.430 41.498 1.00 89.31 98 PRO A C 1
ATOM 787 O O . PRO A 1 98 ? -21.537 0.522 40.667 1.00 89.31 98 PRO A O 1
ATOM 790 N N . GLU A 1 99 ? -21.129 1.238 42.759 1.00 91.75 99 GLU A N 1
ATOM 791 C CA . GLU A 1 99 ? -20.605 -0.022 43.299 1.00 91.75 99 GLU A CA 1
ATOM 792 C C . GLU A 1 99 ? -21.658 -1.138 43.309 1.00 91.75 99 GLU A C 1
ATOM 794 O O . GLU A 1 99 ? -21.315 -2.318 43.306 1.00 91.75 99 GLU A O 1
ATOM 799 N N . GLN A 1 100 ? -22.941 -0.766 43.311 1.00 93.88 100 GLN A N 1
ATOM 800 C CA . GLN A 1 100 ? -24.081 -1.680 43.384 1.00 93.88 100 GLN A CA 1
ATOM 801 C C . GLN A 1 100 ? -24.899 -1.715 42.085 1.00 93.88 100 GLN A C 1
ATOM 803 O O . GLN A 1 100 ? -25.835 -2.504 41.977 1.00 93.88 100 GLN A O 1
ATOM 808 N N . CYS A 1 101 ? -24.563 -0.889 41.086 1.00 95.25 101 CYS A N 1
ATOM 809 C CA . CYS A 1 101 ? -25.283 -0.856 39.814 1.00 95.25 101 CYS A CA 1
ATOM 810 C C . CYS A 1 101 ? -25.094 -2.190 39.063 1.00 95.25 101 CYS A C 1
ATOM 812 O O . CYS A 1 101 ? -23.971 -2.500 38.643 1.00 95.25 101 CYS A O 1
ATOM 814 N N . PRO A 1 102 ? -26.170 -2.966 38.812 1.00 94.44 102 PRO A N 1
ATOM 815 C CA . PRO A 1 102 ? -26.061 -4.303 38.223 1.00 94.44 102 PRO A CA 1
ATOM 816 C C . PRO A 1 102 ? -25.345 -4.314 36.868 1.00 94.44 102 PRO A C 1
ATOM 818 O O . PRO A 1 102 ? -24.600 -5.240 36.555 1.00 94.44 102 PRO A O 1
ATOM 821 N N . VAL A 1 103 ? -25.526 -3.252 36.076 1.00 95.31 103 VAL A N 1
ATOM 822 C CA . VAL A 1 103 ? -24.888 -3.082 34.764 1.00 95.31 103 VAL A CA 1
ATOM 823 C C . VAL A 1 103 ? -23.366 -2.975 34.896 1.00 95.31 103 VAL A C 1
ATOM 825 O O . VAL A 1 103 ? -22.638 -3.628 34.148 1.00 95.31 103 VAL A O 1
ATOM 828 N N . LEU A 1 104 ? -22.877 -2.177 35.851 1.00 94.94 104 LEU A N 1
ATOM 829 C CA . LEU A 1 104 ? -21.444 -1.951 36.059 1.00 94.94 104 LEU A CA 1
ATOM 830 C C . LEU A 1 104 ? -20.771 -3.165 36.702 1.00 94.94 104 LEU A C 1
ATOM 832 O O . LEU A 1 104 ? -19.696 -3.575 36.258 1.00 94.94 104 LEU A O 1
ATOM 836 N N . VAL A 1 105 ? -21.438 -3.800 37.670 1.00 95.25 105 VAL A N 1
ATOM 837 C CA . VAL A 1 105 ? -20.980 -5.064 38.265 1.00 95.25 105 VAL A CA 1
ATOM 838 C C . VAL A 1 105 ? -20.8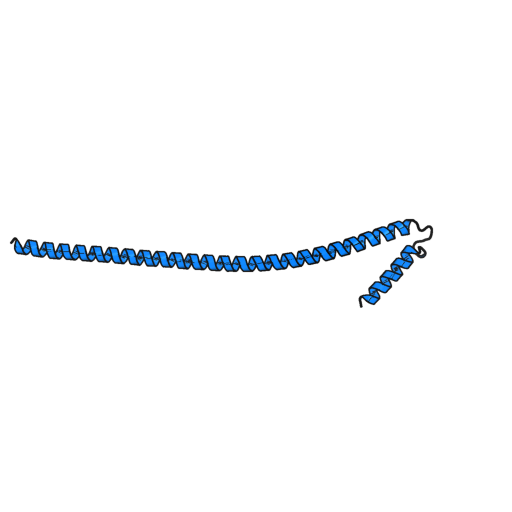57 -6.137 37.184 1.00 95.25 105 VAL A C 1
ATOM 840 O O . VAL A 1 105 ? -19.798 -6.757 37.039 1.00 95.25 105 VAL A O 1
ATOM 843 N N . LYS A 1 106 ? -21.887 -6.296 36.340 1.00 94.38 106 LYS A N 1
ATOM 844 C CA . LYS A 1 106 ? -21.856 -7.286 35.261 1.00 94.38 106 LYS A CA 1
ATOM 845 C C . LYS A 1 106 ? -20.786 -6.979 34.216 1.00 94.38 106 LYS A C 1
ATOM 847 O O . LYS A 1 106 ? -20.114 -7.892 33.735 1.00 94.38 106 LYS A O 1
ATOM 852 N N . ARG A 1 107 ? -20.587 -5.701 33.878 1.00 93.81 107 ARG A N 1
ATOM 853 C CA . ARG A 1 107 ? -19.506 -5.262 32.985 1.00 93.81 107 ARG A CA 1
ATOM 854 C C . ARG A 1 107 ? -18.138 -5.684 33.528 1.00 93.81 107 ARG A C 1
ATOM 856 O O . ARG A 1 107 ? -17.358 -6.271 32.780 1.00 93.81 107 ARG A O 1
ATOM 863 N N . ALA A 1 108 ? -17.887 -5.459 34.818 1.00 93.50 108 ALA A N 1
ATOM 864 C CA . ALA A 1 108 ? -16.637 -5.830 35.476 1.00 93.50 108 ALA A CA 1
ATOM 865 C C . ALA A 1 108 ? -16.409 -7.354 35.530 1.00 93.50 108 ALA A C 1
ATOM 867 O O . ALA A 1 108 ? -15.276 -7.816 35.401 1.00 93.50 108 ALA A O 1
ATOM 868 N N . GLU A 1 109 ? -17.457 -8.163 35.707 1.00 94.31 109 GLU A N 1
ATOM 869 C CA . GLU A 1 109 ? -17.371 -9.631 35.593 1.00 94.31 109 GLU A CA 1
ATOM 870 C C . GLU A 1 109 ? -16.976 -10.086 34.183 1.00 94.31 109 GLU A C 1
ATOM 872 O O . GLU A 1 109 ? -16.070 -10.907 34.017 1.00 94.31 109 GLU A O 1
ATOM 877 N N . LEU A 1 110 ? -17.634 -9.535 33.159 1.00 92.12 110 LEU A N 1
ATOM 878 C CA . LEU A 1 110 ? -17.353 -9.873 31.765 1.00 92.12 110 LEU A CA 1
ATOM 879 C C . LEU A 1 110 ? -15.937 -9.455 31.359 1.00 92.12 110 LEU A C 1
ATOM 881 O O . LEU A 1 110 ? -15.265 -10.199 30.649 1.00 92.12 110 LEU A O 1
ATOM 885 N N . ASP A 1 111 ? -15.458 -8.302 31.827 1.00 92.00 111 ASP A N 1
ATOM 886 C CA . ASP A 1 111 ? -14.088 -7.853 31.564 1.00 92.00 111 ASP A CA 1
ATOM 887 C C . ASP A 1 111 ? -13.042 -8.732 32.246 1.00 92.00 111 ASP A C 1
ATOM 889 O O . ASP A 1 111 ? -12.015 -9.036 31.638 1.00 92.00 111 ASP A O 1
ATOM 893 N N . ARG A 1 112 ? -13.310 -9.200 33.470 1.00 94.25 112 ARG A N 1
ATOM 894 C CA . ARG A 1 112 ? -12.457 -10.191 34.142 1.00 94.25 112 ARG A CA 1
ATOM 895 C C . ARG A 1 112 ? -12.403 -11.503 33.358 1.00 94.25 112 ARG A C 1
ATOM 897 O O . ARG A 1 112 ? -11.311 -11.982 33.067 1.00 94.25 112 ARG A O 1
ATOM 904 N N . SER A 1 113 ? -13.557 -12.009 32.926 1.00 93.06 113 SER A N 1
ATOM 905 C CA . SER A 1 113 ? -13.656 -13.250 32.139 1.00 93.06 113 SER A CA 1
ATOM 906 C C . SER A 1 113 ? -12.935 -13.134 30.789 1.00 93.06 113 SER A C 1
ATOM 908 O O . SER A 1 113 ? -12.208 -14.029 30.373 1.00 93.06 113 SER A O 1
ATOM 910 N N . ARG A 1 114 ? -13.069 -11.989 30.106 1.00 89.88 114 ARG A N 1
ATOM 911 C CA . ARG A 1 114 ? -12.367 -11.722 28.839 1.00 89.88 114 ARG A CA 1
ATOM 912 C C . ARG A 1 114 ? -10.854 -11.644 29.001 1.00 89.88 114 ARG A C 1
ATOM 914 O O . ARG A 1 114 ? -10.147 -12.050 28.088 1.00 89.88 114 ARG A O 1
ATOM 921 N N . LYS A 1 115 ? -10.357 -11.093 30.113 1.00 91.44 115 LYS A N 1
ATOM 922 C CA . LYS A 1 115 ? -8.916 -11.051 30.402 1.00 91.44 115 LYS A CA 1
ATOM 923 C C . LYS A 1 115 ? -8.357 -12.453 30.647 1.00 91.44 115 LYS A C 1
ATOM 925 O O . LYS A 1 115 ? -7.283 -12.744 30.143 1.00 91.44 115 LYS A O 1
ATOM 930 N N . GLN A 1 116 ? -9.105 -13.308 31.346 1.00 90.19 116 GLN A N 1
ATOM 931 C CA . GLN A 1 116 ? -8.726 -14.704 31.595 1.00 90.19 116 GLN A CA 1
ATOM 932 C C . GLN A 1 116 ? -8.687 -15.538 30.307 1.00 90.19 116 GLN A C 1
ATOM 934 O O . GLN A 1 116 ? -7.749 -16.292 30.112 1.00 90.19 116 GLN A O 1
ATOM 939 N N . ASN A 1 117 ? -9.643 -15.348 29.393 1.00 83.25 117 ASN A N 1
ATOM 940 C CA . ASN A 1 117 ? -9.691 -16.089 28.123 1.00 83.25 117 ASN A CA 1
ATOM 941 C C . ASN A 1 117 ? -8.693 -15.597 27.053 1.00 83.25 117 ASN A C 1
ATOM 943 O O . ASN A 1 117 ? -8.642 -16.168 25.968 1.00 83.25 117 ASN A O 1
ATOM 947 N N . LYS A 1 118 ? -7.980 -14.490 27.299 1.00 77.31 118 LYS A N 1
ATOM 948 C CA . LYS A 1 118 ? -6.955 -13.941 26.391 1.00 77.31 118 LYS A CA 1
ATOM 949 C C . LYS A 1 118 ? -5.522 -14.315 26.805 1.00 77.31 118 LYS A C 1
ATOM 951 O O . LYS A 1 118 ? -4.598 -13.930 26.091 1.00 77.31 118 LYS A O 1
ATOM 956 N N . GLN A 1 119 ? -5.351 -14.984 27.949 1.00 52.19 119 GLN A N 1
ATOM 957 C CA . GLN A 1 119 ? -4.106 -15.635 28.377 1.00 52.19 119 GLN A CA 1
ATOM 958 C C . GLN A 1 119 ? -4.044 -17.054 27.822 1.00 52.19 119 GLN A C 1
ATOM 960 O O . GLN A 1 119 ? -2.914 -17.478 27.505 1.00 52.19 119 GLN A O 1
#

Mean predicted aligned error: 11.44 Å